Protein AF-A0A656JUR3-F1 (afdb_monomer)

Mean predicted aligned error: 3.25 Å

Radius of gyration: 13.28 Å; Cα contacts (8 Å, |Δi|>4): 70; chains: 1; bounding box: 36×20×31 Å

InterPro domains:
  IPR008928 Six-hairpin glycosidase superfamily [SSF48208] (3-79)
  IPR010819 N-acylglucosamine 2-epimerase/Cellobiose 2-epimerase [PF07221] (2-79)
  IPR012341 Six-hairpin glycosidase-like superfamily [G3DSA:1.50.10.10] (1-79)

Foldseek 3Di:
DPPPDPCPVVVVVVVVCCCVPQFQDPVQLFGQDDAPPVSHDGDPDGDPVVRVVLLVVLVVVCVVVVDCVSVVSSVSSVD

Solvent-accessible surface area (backbone atoms only — not comparable to full-atom values): 4668 Å² total; per-residue (Å²): 130,77,90,76,55,88,65,50,68,61,54,48,52,54,50,51,50,48,40,64,73,70,29,52,34,85,89,74,38,38,50,55,62,50,58,44,98,86,69,44,72,67,49,98,54,72,48,69,66,62,40,54,53,44,31,56,51,21,51,54,47,24,73,76,68,71,44,64,67,30,47,55,51,31,48,47,60,76,111

Organism: NCBI:txid1194405

Structure (mmCIF, N/CA/C/O backbone):
data_AF-A0A656JUR3-F1
#
_entry.id   AF-A0A656JUR3-F1
#
loop_
_atom_site.group_PDB
_atom_site.id
_atom_site.type_symbol
_atom_site.label_atom_id
_atom_site.label_alt_id
_atom_site.label_comp_id
_atom_site.label_asym_id
_atom_site.label_entity_id
_atom_site.label_seq_id
_atom_site.pdbx_PDB_ins_code
_atom_site.Cartn_x
_atom_site.Cartn_y
_atom_site.Cartn_z
_atom_site.occupancy
_atom_site.B_iso_or_equiv
_atom_site.auth_seq_id
_atom_site.auth_comp_id
_atom_site.auth_asym_id
_atom_site.auth_atom_id
_atom_site.pdbx_PDB_model_num
ATOM 1 N N . MET A 1 1 ? -15.904 4.545 14.081 1.00 51.31 1 MET A N 1
ATOM 2 C CA . MET A 1 1 ? -16.483 3.486 13.227 1.00 51.31 1 MET A CA 1
ATOM 3 C C . MET A 1 1 ? -16.344 3.917 11.780 1.00 51.31 1 MET A C 1
ATOM 5 O O . MET A 1 1 ? -16.844 4.983 11.441 1.00 51.31 1 MET A O 1
ATOM 9 N N . VAL A 1 2 ? -15.674 3.115 10.947 1.00 65.38 2 VAL A N 1
ATOM 10 C CA . VAL A 1 2 ? -15.786 3.210 9.479 1.00 65.38 2 VAL A CA 1
ATOM 11 C C . VAL A 1 2 ? -17.269 3.064 9.122 1.00 65.38 2 VAL A C 1
ATOM 13 O O . VAL A 1 2 ? -17.977 2.340 9.817 1.00 65.38 2 VAL A O 1
ATOM 16 N N . ALA A 1 3 ? -17.752 3.757 8.090 1.00 75.44 3 ALA A N 1
ATOM 17 C CA . ALA A 1 3 ? -19.171 3.985 7.770 1.00 75.44 3 ALA A CA 1
ATOM 18 C C . ALA A 1 3 ? -20.077 2.737 7.561 1.00 75.44 3 ALA A C 1
ATOM 20 O O . ALA A 1 3 ? -21.201 2.876 7.087 1.00 75.44 3 ALA A O 1
ATOM 21 N N . GLY A 1 4 ? -19.622 1.522 7.889 1.00 79.12 4 GLY A N 1
ATOM 22 C CA . GLY A 1 4 ? -20.450 0.314 7.980 1.00 79.12 4 GLY A CA 1
ATOM 23 C C . GLY A 1 4 ? -21.033 -0.152 6.648 1.00 79.12 4 GLY A C 1
ATOM 24 O O . GLY A 1 4 ? -22.014 -0.891 6.629 1.00 79.12 4 GLY A O 1
ATOM 25 N N . ARG A 1 5 ? -20.462 0.298 5.525 1.00 88.56 5 ARG A N 1
ATOM 26 C CA . ARG A 1 5 ? -20.969 -0.001 4.186 1.00 88.56 5 ARG A CA 1
ATOM 27 C C . ARG A 1 5 ? -20.864 -1.509 3.901 1.00 88.56 5 ARG A C 1
ATOM 29 O O . ARG A 1 5 ? -19.765 -2.060 4.009 1.00 88.56 5 ARG A O 1
ATOM 36 N N . PRO A 1 6 ? -21.954 -2.173 3.474 1.00 92.12 6 PRO A N 1
ATOM 37 C CA . PRO A 1 6 ? -21.909 -3.576 3.074 1.00 92.12 6 PRO A CA 1
ATOM 38 C C . PRO A 1 6 ? -20.816 -3.837 2.030 1.00 92.12 6 PRO A C 1
ATOM 40 O O . PRO A 1 6 ? -20.685 -3.087 1.063 1.00 92.12 6 PRO A O 1
ATOM 43 N N . GLY A 1 7 ? -20.015 -4.882 2.249 1.00 92.06 7 GLY A N 1
ATOM 44 C CA . GLY A 1 7 ? -18.905 -5.273 1.371 1.00 92.06 7 GLY A CA 1
ATOM 45 C C . GLY A 1 7 ? -17.593 -4.501 1.565 1.00 92.06 7 GLY A C 1
ATOM 46 O O . GLY A 1 7 ? -16.572 -4.942 1.050 1.00 92.06 7 GLY A O 1
ATOM 47 N N . ALA A 1 8 ? -17.569 -3.407 2.339 1.00 92.88 8 ALA A N 1
ATOM 48 C CA . ALA A 1 8 ? -16.351 -2.609 2.523 1.00 92.88 8 ALA A CA 1
ATOM 49 C C . ALA A 1 8 ? -15.213 -3.400 3.186 1.00 92.88 8 ALA A C 1
ATOM 51 O O . ALA A 1 8 ? -14.062 -3.246 2.798 1.00 92.88 8 ALA A O 1
ATOM 52 N N . GLN A 1 9 ? -15.534 -4.277 4.142 1.00 91.88 9 GLN A N 1
ATOM 53 C CA . GLN A 1 9 ? -14.527 -5.103 4.807 1.00 91.88 9 GLN A CA 1
ATOM 54 C C . GLN A 1 9 ? -13.882 -6.114 3.852 1.00 91.88 9 GLN A C 1
ATOM 56 O O . GLN A 1 9 ? -12.673 -6.302 3.908 1.00 91.88 9 GLN A O 1
ATOM 61 N N . ALA A 1 10 ? -14.673 -6.737 2.971 1.00 94.81 10 ALA A N 1
ATOM 62 C CA . ALA A 1 10 ? -14.151 -7.675 1.979 1.00 94.81 10 ALA A CA 1
ATOM 63 C C . ALA A 1 10 ? -13.229 -6.951 0.990 1.00 94.81 10 ALA A C 1
ATOM 65 O O . ALA A 1 10 ? -12.092 -7.363 0.800 1.00 94.81 10 ALA A O 1
ATOM 66 N N . LEU A 1 11 ? -13.673 -5.802 0.469 1.00 96.00 11 LEU A N 1
ATOM 67 C CA . LEU A 1 11 ? -12.860 -4.978 -0.425 1.00 96.00 11 LEU A CA 1
ATOM 68 C C . LEU A 1 11 ? -11.557 -4.504 0.237 1.00 96.00 11 LEU A C 1
ATOM 70 O O . LEU A 1 11 ? -10.515 -4.477 -0.410 1.00 96.00 11 LEU A O 1
ATOM 74 N N . LEU A 1 12 ? -11.608 -4.131 1.520 1.00 95.62 12 LEU A N 1
ATOM 75 C CA . LEU A 1 12 ? -10.424 -3.741 2.283 1.00 95.62 12 LEU A CA 1
ATOM 76 C C . LEU A 1 12 ? -9.429 -4.901 2.397 1.00 95.62 12 LEU A C 1
ATOM 78 O O . LEU A 1 12 ? -8.238 -4.707 2.173 1.00 95.62 12 LEU A O 1
ATOM 82 N N . SER A 1 13 ? -9.915 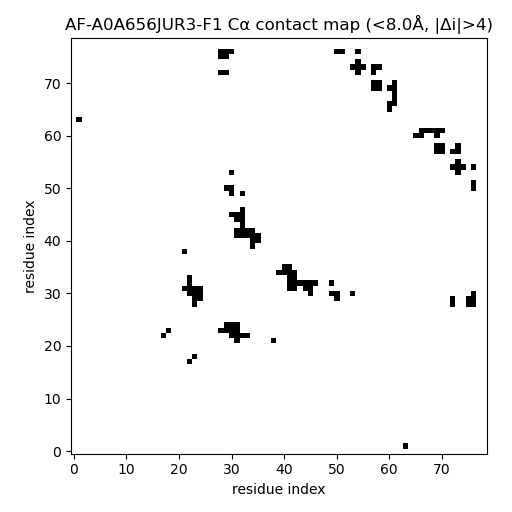-6.099 2.724 1.00 96.44 13 SER A N 1
ATOM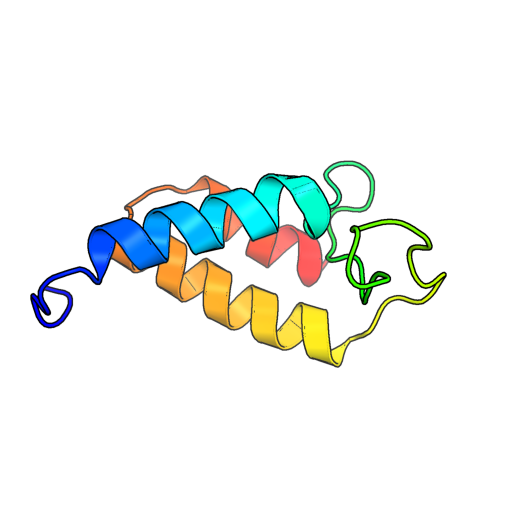 83 C CA . SER A 1 13 ? -9.085 -7.302 2.795 1.00 96.44 13 SER A CA 1
ATOM 84 C C . SER A 1 13 ? -8.443 -7.636 1.445 1.00 96.44 13 SER A C 1
ATOM 86 O O . SER A 1 13 ? -7.240 -7.893 1.407 1.00 96.44 13 SER A O 1
ATOM 88 N N . ASP A 1 14 ? -9.196 -7.544 0.347 1.00 98.12 14 ASP A N 1
ATOM 89 C CA . ASP A 1 14 ? -8.674 -7.770 -1.007 1.00 98.12 14 ASP A CA 1
ATOM 90 C C . ASP A 1 14 ? -7.588 -6.741 -1.370 1.00 98.12 14 ASP A C 1
ATOM 92 O O . ASP A 1 14 ? -6.523 -7.095 -1.881 1.00 98.12 14 ASP A O 1
ATOM 96 N N . ALA A 1 15 ? -7.815 -5.461 -1.058 1.00 97.75 15 ALA A N 1
ATOM 97 C CA . ALA A 1 15 ? -6.847 -4.395 -1.313 1.00 97.75 15 ALA A CA 1
ATOM 98 C C . ALA A 1 15 ? -5.550 -4.583 -0.507 1.00 97.75 15 ALA A C 1
ATOM 100 O O . ALA A 1 15 ? -4.457 -4.449 -1.060 1.00 97.75 15 ALA A O 1
ATOM 101 N N . ILE A 1 16 ? -5.658 -4.945 0.777 1.00 98.06 16 ILE A N 1
ATOM 102 C CA . ILE A 1 16 ? -4.504 -5.264 1.630 1.00 98.06 16 ILE A CA 1
ATOM 103 C C . ILE A 1 16 ? -3.696 -6.415 1.026 1.00 98.06 16 ILE A C 1
ATOM 105 O O . ILE A 1 16 ? -2.470 -6.322 0.947 1.00 98.06 16 ILE A O 1
ATOM 109 N N . GLN A 1 17 ? -4.367 -7.472 0.562 1.00 98.38 17 GLN A N 1
ATOM 110 C CA . GLN A 1 17 ? -3.694 -8.615 -0.047 1.00 98.38 17 GLN A CA 1
ATOM 111 C C . GLN A 1 17 ? -2.912 -8.207 -1.303 1.00 98.38 17 GLN A C 1
ATOM 113 O O . GLN A 1 17 ? -1.767 -8.629 -1.471 1.00 98.38 17 GLN A O 1
ATOM 118 N N . VAL A 1 18 ? -3.491 -7.366 -2.164 1.00 98.19 18 VAL A N 1
ATOM 119 C CA . VAL A 1 18 ? -2.816 -6.861 -3.371 1.00 98.19 18 VAL A CA 1
ATOM 120 C C . VAL A 1 18 ? -1.583 -6.031 -3.011 1.00 98.19 18 VAL A C 1
ATOM 122 O O . VAL A 1 18 ? -0.514 -6.252 -3.582 1.00 98.19 18 VAL A O 1
ATOM 125 N N . ILE A 1 19 ? -1.700 -5.124 -2.036 1.00 98.00 19 ILE A N 1
ATOM 126 C CA . ILE A 1 19 ? -0.576 -4.306 -1.560 1.00 98.00 19 ILE A CA 1
ATOM 127 C C . ILE A 1 19 ? 0.561 -5.201 -1.064 1.00 98.00 19 ILE A C 1
ATOM 129 O O . ILE A 1 19 ? 1.694 -5.046 -1.508 1.00 98.00 19 ILE A O 1
ATOM 133 N N . GLN A 1 20 ? 0.256 -6.158 -0.186 1.00 97.31 20 GLN A N 1
ATOM 134 C CA . GLN A 1 20 ? 1.258 -7.033 0.429 1.00 97.31 20 GLN A CA 1
ATOM 135 C C . GLN A 1 20 ? 1.909 -7.995 -0.570 1.00 97.31 20 GLN A C 1
ATOM 137 O O . GLN A 1 20 ? 3.083 -8.320 -0.429 1.00 97.31 20 GLN A O 1
ATOM 142 N N . THR A 1 21 ? 1.155 -8.467 -1.564 1.00 97.56 21 THR A N 1
ATOM 143 C CA . THR A 1 21 ? 1.645 -9.467 -2.524 1.00 97.56 21 THR A CA 1
ATOM 144 C C . THR A 1 21 ? 2.469 -8.829 -3.639 1.00 97.56 21 THR A C 1
ATOM 146 O O . THR A 1 21 ? 3.478 -9.393 -4.061 1.00 97.56 21 THR A O 1
ATOM 149 N N . HIS A 1 22 ? 2.035 -7.668 -4.137 1.00 97.25 22 HIS A N 1
ATOM 150 C CA . HIS A 1 22 ? 2.585 -7.096 -5.364 1.00 97.25 22 HIS A CA 1
ATOM 151 C C . HIS A 1 22 ? 3.378 -5.819 -5.125 1.00 97.25 22 HIS A C 1
ATOM 153 O O . HIS A 1 22 ? 4.481 -5.708 -5.653 1.00 97.25 22 HIS A O 1
ATOM 159 N N . PHE A 1 23 ? 2.853 -4.874 -4.345 1.00 97.56 23 PHE A N 1
ATOM 160 C CA . PHE A 1 23 ? 3.389 -3.512 -4.320 1.00 97.56 23 PHE A CA 1
ATOM 161 C C . PHE A 1 23 ? 4.400 -3.245 -3.205 1.00 97.56 23 PHE A C 1
ATOM 163 O O . PHE A 1 23 ? 5.393 -2.567 -3.456 1.00 97.56 23 PHE A O 1
ATOM 170 N N . TRP A 1 24 ? 4.185 -3.763 -1.996 1.00 97.88 24 TRP A N 1
ATOM 171 C CA . TRP A 1 24 ? 5.118 -3.560 -0.891 1.00 97.88 24 TRP A CA 1
ATOM 172 C C . TRP A 1 24 ? 6.386 -4.397 -1.091 1.00 97.88 24 TRP A C 1
ATOM 174 O O . TRP A 1 24 ? 6.317 -5.619 -1.241 1.00 97.88 24 TRP A O 1
ATOM 184 N N . SER A 1 25 ? 7.551 -3.750 -1.074 1.00 96.94 25 SER A N 1
ATOM 185 C CA . SER A 1 25 ? 8.847 -4.427 -1.096 1.00 96.94 25 SER A CA 1
ATOM 186 C C . SER A 1 25 ? 9.466 -4.410 0.299 1.00 96.94 25 SER A C 1
ATOM 188 O O . SER A 1 25 ? 10.026 -3.401 0.716 1.00 96.94 25 SER A O 1
ATOM 190 N N . GLU A 1 26 ? 9.433 -5.546 1.005 1.00 95.94 26 GLU A N 1
ATOM 191 C CA . GLU A 1 26 ? 10.090 -5.683 2.321 1.00 95.94 26 GLU A CA 1
ATOM 192 C C . GLU A 1 26 ? 11.607 -5.439 2.247 1.00 95.94 26 GLU A C 1
ATOM 194 O O . GLU A 1 26 ? 12.222 -5.007 3.215 1.00 95.94 26 GLU A O 1
ATOM 199 N N . GLN A 1 27 ? 12.225 -5.719 1.095 1.00 94.81 27 GLN A N 1
ATOM 200 C CA . GLN A 1 27 ? 13.660 -5.517 0.900 1.00 94.81 27 GLN A CA 1
ATOM 201 C C . GLN A 1 27 ? 14.029 -4.037 0.772 1.00 94.81 27 GLN A C 1
ATOM 203 O O . GLN A 1 27 ? 15.104 -3.635 1.209 1.00 94.81 27 GLN A O 1
ATOM 208 N N . GLU A 1 28 ? 13.176 -3.255 0.117 1.00 94.69 28 GLU A N 1
ATOM 209 C CA . GLU A 1 28 ? 13.456 -1.850 -0.185 1.00 94.69 28 GLU A CA 1
ATOM 210 C C . GLU A 1 28 ? 12.811 -0.898 0.820 1.00 94.69 28 GLU A C 1
ATOM 212 O O . GLU A 1 28 ? 13.169 0.273 0.842 1.00 94.69 28 GLU A O 1
ATOM 217 N N . GLY A 1 29 ? 11.862 -1.380 1.629 1.00 96.62 29 GLY A N 1
ATOM 218 C CA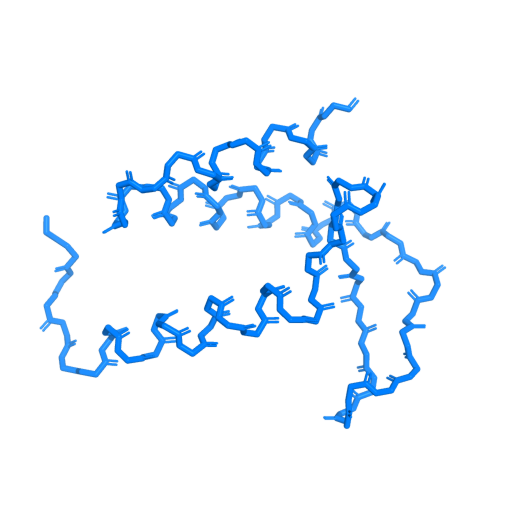 . GLY A 1 29 ? 11.122 -0.532 2.559 1.00 96.62 29 GLY A CA 1
ATOM 219 C C . GLY A 1 29 ? 10.224 0.489 1.855 1.00 96.62 29 GLY A C 1
ATOM 220 O O . GLY A 1 29 ? 9.906 1.531 2.420 1.00 96.62 29 GLY A O 1
ATOM 221 N N . ALA A 1 30 ? 9.840 0.211 0.607 1.00 96.75 30 ALA A N 1
ATOM 222 C CA . ALA A 1 30 ? 9.136 1.145 -0.261 1.00 96.75 30 ALA A CA 1
ATOM 223 C C . ALA A 1 30 ? 8.170 0.424 -1.210 1.00 96.75 30 ALA A C 1
ATOM 225 O O . ALA A 1 30 ? 8.206 -0.800 -1.387 1.00 96.75 30 ALA A O 1
ATOM 226 N N . MET A 1 31 ? 7.307 1.210 -1.852 1.00 97.62 31 MET A N 1
ATOM 227 C CA . MET A 1 31 ? 6.380 0.720 -2.865 1.00 97.62 31 MET A CA 1
ATOM 228 C C . MET A 1 31 ? 7.066 0.580 -4.222 1.00 97.62 31 MET A C 1
ATOM 230 O O . MET A 1 31 ? 7.752 1.492 -4.694 1.00 97.62 31 MET A O 1
ATOM 234 N N . ARG A 1 32 ? 6.812 -0.550 -4.878 1.00 97.19 32 ARG A N 1
ATOM 235 C CA . ARG A 1 32 ? 7.028 -0.725 -6.317 1.00 97.19 32 ARG A CA 1
ATOM 236 C C . ARG A 1 32 ? 6.001 0.113 -7.075 1.00 97.19 32 ARG A C 1
ATOM 238 O O . ARG A 1 32 ? 4.878 0.275 -6.605 1.00 97.19 32 ARG A O 1
ATOM 245 N N . GLU A 1 33 ? 6.373 0.640 -8.238 1.00 96.19 33 GLU A N 1
ATOM 246 C CA . GLU A 1 33 ? 5.527 1.621 -8.928 1.00 96.19 33 GLU A CA 1
ATOM 247 C C . GLU A 1 33 ? 4.358 0.978 -9.680 1.00 96.19 33 GLU A C 1
ATOM 249 O O . GLU A 1 33 ? 3.196 1.305 -9.438 1.00 96.19 33 GLU A O 1
ATOM 254 N N . SER A 1 34 ? 4.656 0.093 -10.632 1.00 96.56 34 SER A N 1
ATOM 255 C CA . SER A 1 34 ? 3.654 -0.425 -11.560 1.00 96.56 34 SER A CA 1
ATOM 256 C C . SER A 1 34 ? 4.050 -1.781 -12.149 1.00 96.56 34 SER A C 1
ATOM 258 O O . SER A 1 34 ? 5.211 -2.193 -12.092 1.00 96.56 34 SER A O 1
ATOM 260 N N . PHE A 1 35 ? 3.053 -2.481 -12.693 1.00 97.12 35 PHE A N 1
ATOM 261 C CA . PHE A 1 35 ? 3.171 -3.807 -13.300 1.00 97.12 35 PHE A CA 1
ATOM 262 C C . PHE A 1 35 ? 2.290 -3.897 -14.549 1.00 97.12 35 PHE A C 1
ATOM 264 O O . PHE A 1 35 ? 1.325 -3.141 -14.704 1.00 97.12 35 PHE A O 1
ATOM 271 N N . ALA A 1 36 ? 2.564 -4.881 -15.404 1.00 97.25 36 ALA A N 1
ATOM 272 C CA . ALA A 1 36 ? 1.603 -5.332 -16.402 1.00 97.25 36 ALA A CA 1
ATOM 273 C C . ALA A 1 36 ? 0.337 -5.907 -15.734 1.00 97.25 36 ALA A C 1
ATOM 275 O O . ALA A 1 36 ? 0.327 -6.256 -14.554 1.00 97.25 36 ALA A O 1
ATOM 276 N N . GLN A 1 37 ? -0.748 -6.035 -16.503 1.00 95.50 37 GLN A N 1
ATOM 277 C CA . GLN A 1 37 ? -2.054 -6.482 -15.994 1.00 95.50 37 GLN A CA 1
ATOM 278 C C . GLN A 1 37 ? -2.013 -7.868 -15.321 1.00 95.50 37 GLN A C 1
ATOM 280 O O . GLN A 1 37 ? -2.820 -8.152 -14.439 1.00 95.50 37 GLN A O 1
ATOM 285 N N . ASP A 1 38 ? -1.096 -8.735 -15.745 1.00 96.50 38 ASP A N 1
ATOM 286 C CA . ASP A 1 38 ? -0.885 -10.079 -15.201 1.00 96.50 38 ASP A CA 1
ATOM 287 C C . ASP A 1 38 ? 0.148 -10.119 -14.060 1.00 96.50 38 ASP A C 1
ATOM 289 O O . ASP A 1 38 ? 0.581 -11.202 -13.665 1.00 96.50 38 ASP A O 1
ATOM 293 N N . TRP A 1 39 ? 0.529 -8.950 -13.533 1.00 96.62 39 TRP A N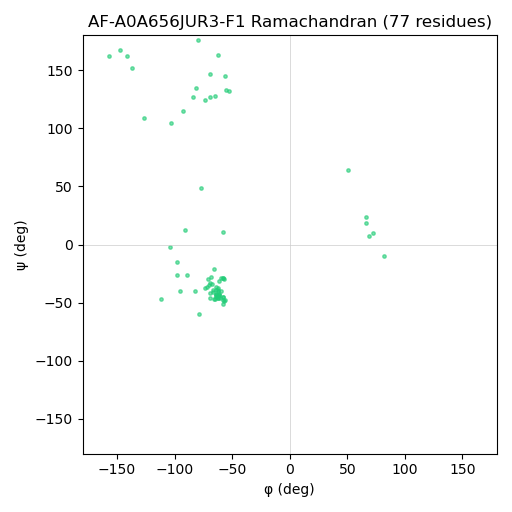 1
ATOM 294 C CA . T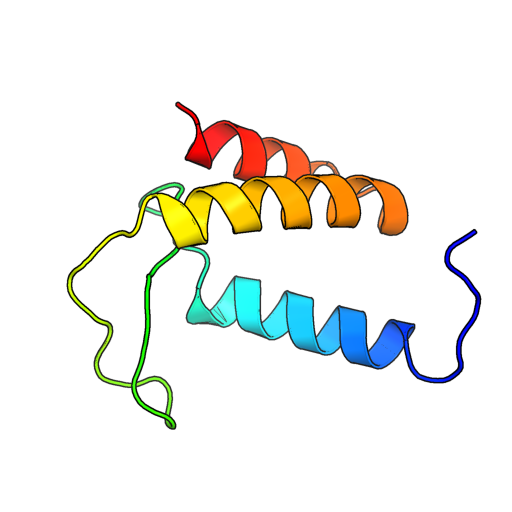RP A 1 39 ? 1.545 -8.741 -12.496 1.00 96.62 39 TRP A CA 1
ATOM 295 C C . TRP A 1 39 ? 2.989 -9.016 -12.924 1.00 96.62 39 TRP A C 1
ATOM 297 O O . TRP A 1 39 ? 3.894 -8.986 -12.088 1.00 96.62 39 TRP A O 1
ATOM 307 N N . SER A 1 40 ? 3.234 -9.271 -14.209 1.00 94.62 40 SER A N 1
ATOM 308 C CA . SER A 1 40 ? 4.590 -9.344 -14.749 1.00 94.62 40 SER A CA 1
ATOM 309 C C . SER A 1 40 ? 5.165 -7.945 -15.013 1.00 94.62 40 SER A C 1
ATOM 311 O O . SER A 1 40 ? 4.481 -6.935 -14.853 1.00 94.62 40 SER A O 1
ATOM 313 N N . HIS A 1 41 ? 6.434 -7.887 -15.430 1.00 93.19 41 HIS A N 1
ATOM 314 C CA . HIS A 1 41 ? 7.097 -6.660 -15.885 1.00 93.19 41 HIS A CA 1
ATOM 315 C C . HIS A 1 41 ? 6.949 -5.477 -14.914 1.00 93.19 41 HIS A C 1
ATOM 317 O O . HIS A 1 41 ? 6.347 -4.460 -15.253 1.00 93.19 41 HIS A O 1
ATOM 323 N N . GLU A 1 42 ? 7.516 -5.621 -13.713 1.00 94.38 42 GLU A N 1
ATOM 324 C CA . GLU A 1 42 ? 7.663 -4.498 -12.785 1.00 94.38 42 GLU A CA 1
ATOM 325 C C . GLU A 1 42 ? 8.421 -3.348 -13.459 1.00 94.38 42 GLU A C 1
ATOM 327 O O . GLU A 1 42 ? 9.472 -3.550 -14.079 1.00 94.38 42 GLU A O 1
ATOM 332 N N . GLU A 1 43 ? 7.903 -2.134 -13.316 1.00 92.69 43 GLU A N 1
ATOM 333 C CA . GLU A 1 43 ? 8.611 -0.941 -13.744 1.00 92.69 43 GLU A CA 1
ATOM 334 C C . GLU A 1 43 ? 9.833 -0.689 -12.850 1.00 92.69 43 GLU A C 1
ATOM 336 O O . GLU A 1 43 ? 9.731 -0.590 -11.626 1.00 92.69 43 GLU A O 1
ATOM 341 N N . ALA A 1 44 ? 11.006 -0.528 -13.469 1.00 90.81 44 ALA A N 1
ATOM 342 C CA . ALA A 1 44 ? 12.262 -0.219 -12.783 1.00 90.81 44 ALA A CA 1
ATOM 343 C C . ALA A 1 44 ? 12.348 1.267 -12.369 1.00 90.81 44 ALA A C 1
ATOM 345 O O . ALA A 1 44 ? 13.331 1.957 -12.645 1.00 90.81 44 ALA A O 1
ATOM 346 N N . TYR A 1 45 ? 11.289 1.764 -11.734 1.00 90.81 45 TYR A N 1
ATOM 347 C CA . TYR A 1 45 ? 11.141 3.120 -11.227 1.00 90.81 45 TYR A CA 1
ATOM 348 C C . TYR A 1 45 ? 10.513 3.084 -9.829 1.00 90.81 45 TYR A C 1
ATOM 350 O O . TYR A 1 45 ? 9.782 2.156 -9.470 1.00 90.81 45 TYR A O 1
ATOM 358 N N . ARG A 1 46 ? 10.836 4.095 -9.022 1.00 89.25 46 ARG A N 1
ATOM 359 C CA . ARG A 1 46 ? 10.254 4.322 -7.698 1.00 89.25 46 ARG A CA 1
ATOM 360 C C . ARG A 1 46 ? 9.716 5.741 -7.654 1.00 89.25 46 ARG A C 1
ATOM 362 O O . ARG A 1 46 ? 10.487 6.703 -7.663 1.00 89.25 46 ARG A O 1
ATOM 369 N N . GLY A 1 47 ? 8.394 5.868 -7.651 1.00 93.25 47 GLY A N 1
ATOM 370 C CA . GLY A 1 47 ? 7.725 7.155 -7.627 1.00 93.25 47 GLY A CA 1
ATOM 371 C C . GLY A 1 47 ? 7.597 7.700 -6.214 1.00 93.25 47 GLY A C 1
ATOM 372 O O . GLY A 1 47 ? 7.030 7.064 -5.329 1.00 93.25 47 GLY A O 1
ATOM 373 N N . ALA A 1 48 ? 8.046 8.936 -6.004 1.00 93.56 48 ALA A N 1
ATOM 374 C CA . ALA A 1 48 ? 7.769 9.649 -4.757 1.00 93.56 48 ALA A CA 1
ATOM 375 C C . ALA A 1 48 ? 6.256 9.859 -4.547 1.00 93.56 48 ALA A C 1
ATOM 377 O O . ALA A 1 48 ? 5.776 9.865 -3.419 1.00 93.56 48 ALA A O 1
ATOM 378 N N . ASN A 1 49 ? 5.491 10.001 -5.635 1.00 96.25 49 ASN A N 1
ATOM 379 C CA . ASN A 1 49 ? 4.052 10.243 -5.570 1.00 96.25 49 ASN A CA 1
ATOM 380 C C . ASN A 1 49 ? 3.267 9.022 -5.060 1.00 96.25 49 ASN A C 1
ATOM 382 O O . ASN A 1 49 ? 2.408 9.161 -4.191 1.00 96.25 49 ASN A O 1
ATOM 386 N N . SER A 1 50 ? 3.570 7.827 -5.579 1.00 96.06 50 SER A N 1
ATOM 387 C CA . SER A 1 50 ? 2.942 6.574 -5.142 1.00 96.06 50 SER A CA 1
ATOM 388 C C . SER A 1 50 ? 3.288 6.270 -3.684 1.00 96.06 50 SER A C 1
ATOM 390 O O . SER A 1 50 ? 2.406 5.935 -2.893 1.00 96.06 50 SER A O 1
ATOM 392 N N . ASN A 1 51 ? 4.548 6.481 -3.303 1.00 97.50 51 ASN A N 1
ATOM 393 C CA . ASN A 1 51 ? 5.023 6.319 -1.935 1.00 97.50 51 ASN A CA 1
ATOM 394 C C . ASN A 1 51 ? 4.351 7.311 -0.968 1.00 97.50 51 ASN A C 1
ATOM 396 O O . ASN A 1 51 ? 3.817 6.879 0.048 1.00 97.50 51 ASN A O 1
ATOM 400 N N . MET A 1 52 ? 4.239 8.597 -1.322 1.00 98.00 52 MET A N 1
ATOM 401 C CA . MET A 1 52 ? 3.517 9.600 -0.522 1.00 98.00 52 MET A CA 1
ATOM 402 C C . MET A 1 52 ? 2.051 9.207 -0.270 1.00 98.00 52 MET A C 1
ATOM 404 O O . MET A 1 52 ? 1.585 9.244 0.869 1.00 98.00 52 MET A O 1
ATOM 408 N N . HIS A 1 53 ? 1.314 8.805 -1.311 1.00 98.25 53 HIS A N 1
ATOM 409 C CA . HIS A 1 53 ? -0.071 8.348 -1.143 1.00 98.25 53 HIS A CA 1
ATOM 410 C C . HIS A 1 53 ? -0.170 7.020 -0.382 1.00 98.25 53 HIS A C 1
ATOM 412 O O . HIS A 1 53 ? -1.162 6.769 0.300 1.00 98.25 53 HIS A O 1
ATOM 418 N N . SER A 1 54 ? 0.857 6.175 -0.455 1.00 97.94 54 SER A N 1
ATOM 419 C CA . SER A 1 54 ? 0.904 4.932 0.318 1.00 97.94 54 SER A CA 1
ATOM 420 C C . SER A 1 54 ? 1.135 5.202 1.801 1.00 97.94 54 SER A C 1
ATOM 422 O O . SER A 1 54 ? 0.485 4.565 2.622 1.00 97.94 54 SER A O 1
ATOM 424 N N . THR A 1 55 ? 1.949 6.199 2.162 1.00 98.19 55 THR A N 1
ATOM 425 C CA . THR A 1 55 ? 2.048 6.689 3.545 1.00 98.19 55 THR A CA 1
ATOM 426 C C . THR A 1 55 ? 0.676 7.127 4.068 1.00 98.19 55 THR A C 1
ATOM 428 O O . THR A 1 55 ? 0.268 6.688 5.141 1.00 98.19 55 THR A O 1
ATOM 431 N N . GLU A 1 56 ? -0.078 7.924 3.301 1.00 98.19 56 GLU A N 1
ATOM 432 C CA . GLU A 1 56 ? -1.451 8.324 3.661 1.00 98.19 56 GLU A CA 1
ATOM 433 C C . GLU A 1 56 ? -2.368 7.103 3.864 1.00 98.19 56 GLU A C 1
ATOM 435 O O . GLU A 1 56 ? -3.059 6.994 4.881 1.00 98.19 56 GLU A O 1
ATOM 440 N N . ALA A 1 57 ? -2.337 6.14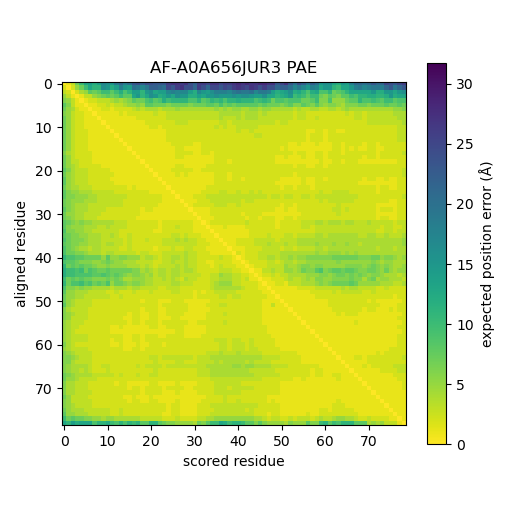6 2.932 1.00 97.94 57 ALA A N 1
ATOM 441 C CA . ALA A 1 57 ? -3.138 4.929 3.018 1.00 97.94 57 ALA A CA 1
ATOM 442 C C . ALA A 1 57 ? -2.759 4.054 4.224 1.00 97.94 57 ALA A C 1
ATOM 444 O O . ALA A 1 57 ? -3.639 3.493 4.874 1.00 97.94 57 ALA A O 1
ATOM 445 N N . PHE A 1 58 ? -1.471 3.938 4.549 1.00 98.31 58 PHE A N 1
ATOM 446 C CA . PHE A 1 58 ? -0.986 3.105 5.649 1.00 98.31 58 PHE A CA 1
ATOM 447 C C . PHE A 1 58 ? -1.355 3.683 7.017 1.00 98.31 58 PHE A C 1
ATOM 449 O O . PHE A 1 58 ? -1.736 2.926 7.910 1.00 98.31 58 PHE A O 1
ATOM 456 N N . LEU A 1 59 ? -1.366 5.010 7.165 1.00 98.12 59 LEU A N 1
ATOM 457 C CA . LEU A 1 59 ? -1.921 5.657 8.358 1.00 98.12 59 LEU A CA 1
ATOM 458 C C . LEU A 1 59 ? -3.413 5.322 8.526 1.00 98.12 59 LEU A C 1
ATOM 460 O O . LEU A 1 59 ? -3.837 4.894 9.598 1.00 98.12 59 LEU A O 1
ATOM 464 N N . ALA A 1 60 ? -4.199 5.418 7.448 1.00 96.88 60 ALA A N 1
ATOM 465 C CA . ALA A 1 60 ? -5.615 5.051 7.487 1.00 96.88 60 ALA A CA 1
ATOM 466 C C . ALA A 1 60 ? -5.828 3.553 7.783 1.00 96.88 60 ALA A C 1
ATOM 468 O O . ALA A 1 60 ? -6.764 3.191 8.497 1.00 96.88 60 ALA A O 1
ATOM 469 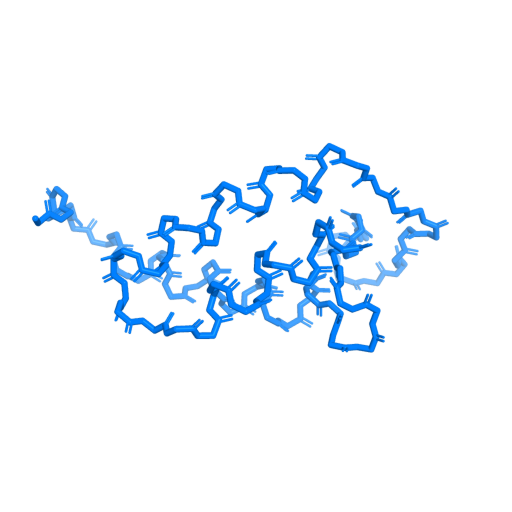N N . LEU A 1 61 ? -4.964 2.673 7.264 1.00 97.06 61 LEU A N 1
ATO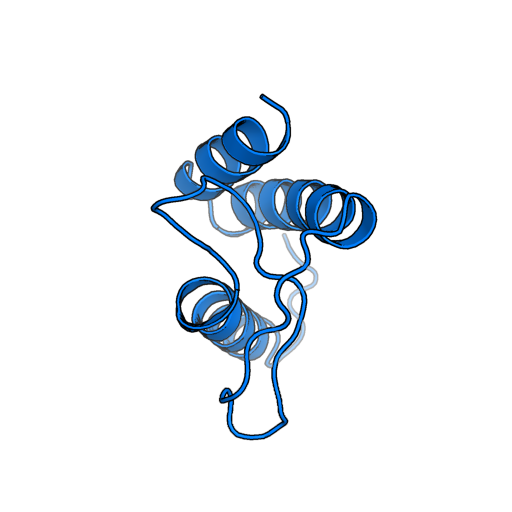M 470 C CA . LEU A 1 61 ? -5.002 1.240 7.557 1.00 97.06 61 LEU A CA 1
ATOM 471 C C . LEU A 1 61 ? -4.726 0.956 9.032 1.00 97.06 61 LEU A C 1
ATOM 473 O O . LEU A 1 61 ? -5.459 0.164 9.627 1.00 97.06 61 LEU A O 1
ATOM 477 N N . ALA A 1 62 ? -3.736 1.614 9.636 1.00 97.38 62 ALA A N 1
ATOM 478 C CA . ALA A 1 62 ? -3.457 1.486 11.063 1.00 97.38 62 ALA A CA 1
ATOM 479 C C . ALA A 1 62 ? -4.684 1.870 11.909 1.00 97.38 62 ALA A C 1
ATOM 481 O O . ALA A 1 62 ? -5.081 1.110 12.792 1.00 97.38 62 ALA A O 1
ATOM 482 N N . ASP A 1 63 ? -5.351 2.979 11.577 1.00 95.75 63 ASP A N 1
ATOM 483 C CA . ASP A 1 63 ? -6.536 3.456 12.302 1.00 95.75 63 ASP A CA 1
ATOM 484 C C . ASP A 1 63 ? -7.719 2.476 12.250 1.00 95.75 63 ASP A C 1
ATOM 486 O O . ASP A 1 63 ? -8.441 2.304 13.236 1.00 95.75 63 ASP A O 1
ATOM 490 N N . VAL A 1 64 ? -7.960 1.841 11.096 1.00 94.44 64 VAL A N 1
ATOM 491 C CA . VAL A 1 64 ? -9.133 0.965 10.908 1.00 94.44 64 VAL A CA 1
ATOM 492 C C . VAL A 1 64 ? -8.879 -0.490 11.292 1.00 94.44 64 VAL A C 1
ATOM 494 O O . VAL A 1 64 ? -9.830 -1.192 11.638 1.00 94.44 64 VAL A O 1
ATOM 497 N N . THR A 1 65 ? -7.628 -0.953 11.221 1.00 94.44 65 THR A N 1
ATOM 498 C CA . THR A 1 65 ? -7.248 -2.340 11.548 1.00 94.44 65 THR A CA 1
ATOM 499 C C . THR A 1 65 ? -6.695 -2.490 12.963 1.00 94.44 65 THR A C 1
ATOM 501 O O . THR A 1 65 ? -6.801 -3.571 13.537 1.00 94.44 65 THR A O 1
ATOM 504 N N . GLY A 1 66 ? -6.123 -1.426 13.537 1.00 95.88 66 GLY A N 1
ATOM 505 C CA . GLY A 1 66 ? -5.379 -1.476 14.797 1.00 95.88 66 GLY A CA 1
ATOM 506 C C . GLY A 1 66 ? -4.010 -2.157 14.686 1.00 95.88 66 GLY A C 1
ATOM 507 O O . GLY A 1 66 ? -3.394 -2.445 15.710 1.00 95.88 66 GLY A O 1
ATOM 508 N N . ASP A 1 67 ? -3.542 -2.447 13.471 1.00 9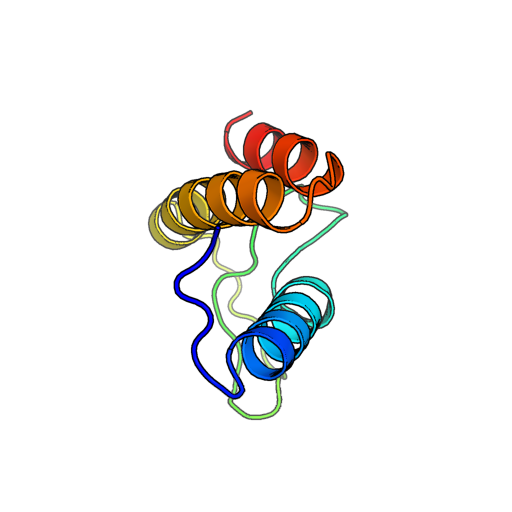7.25 67 ASP A N 1
ATOM 509 C CA . ASP A 1 67 ? -2.291 -3.157 13.221 1.00 97.25 67 ASP A CA 1
ATOM 510 C C . ASP A 1 67 ? -1.124 -2.174 13.041 1.00 97.25 67 ASP A C 1
ATOM 512 O O . ASP A 1 67 ? -1.080 -1.396 12.083 1.00 97.25 67 ASP A O 1
ATOM 516 N N . ALA A 1 68 ? -0.172 -2.217 13.976 1.00 97.44 68 ALA A N 1
ATOM 517 C CA . ALA A 1 68 ? 0.971 -1.310 14.018 1.00 97.44 68 ALA A CA 1
ATOM 518 C C . ALA A 1 68 ? 1.934 -1.487 12.835 1.00 97.44 68 ALA A C 1
ATOM 520 O O . ALA A 1 68 ? 2.634 -0.533 12.498 1.00 97.44 68 ALA A O 1
ATOM 521 N N . GLN A 1 69 ? 1.921 -2.639 12.147 1.00 97.69 69 GLN A N 1
ATOM 522 C CA . GLN A 1 69 ? 2.821 -2.875 11.012 1.00 97.69 69 GLN A CA 1
ATOM 523 C C . GLN A 1 69 ? 2.647 -1.829 9.899 1.00 97.69 69 GLN A C 1
ATOM 525 O O . GLN A 1 69 ? 3.584 -1.523 9.167 1.00 97.69 69 GLN A O 1
ATOM 530 N N . TRP A 1 70 ? 1.445 -1.260 9.754 1.00 98.31 70 TRP A N 1
ATOM 531 C CA . TRP A 1 70 ? 1.194 -0.222 8.756 1.00 98.31 70 TRP A CA 1
ATOM 532 C C . TRP A 1 70 ? 1.906 1.087 9.097 1.00 98.31 70 TRP A C 1
ATOM 534 O O . TRP A 1 70 ? 2.375 1.771 8.191 1.00 98.31 70 TRP A O 1
ATOM 544 N N . LEU A 1 71 ? 2.055 1.409 10.384 1.00 98.31 71 LEU A N 1
ATOM 545 C CA . LEU A 1 71 ? 2.829 2.571 10.821 1.00 98.31 71 LEU A CA 1
ATOM 546 C C . LEU A 1 71 ? 4.322 2.364 10.564 1.00 98.31 71 LEU A C 1
ATOM 548 O O . LEU A 1 71 ? 4.976 3.276 10.065 1.00 98.31 71 LEU A O 1
ATOM 552 N N . ASP A 1 72 ? 4.837 1.162 10.826 1.00 98.19 72 ASP A N 1
ATOM 553 C CA . ASP A 1 72 ? 6.240 0.825 10.562 1.00 98.19 72 ASP A CA 1
ATOM 554 C C . ASP A 1 72 ? 6.567 0.955 9.066 1.00 98.19 72 ASP A C 1
ATOM 556 O O . ASP A 1 72 ? 7.573 1.552 8.683 1.00 98.19 72 ASP A O 1
ATOM 560 N N . ARG A 1 73 ? 5.669 0.479 8.195 1.00 98.19 73 ARG A N 1
ATOM 561 C CA . ARG A 1 73 ? 5.809 0.639 6.740 1.00 98.19 73 ARG A CA 1
ATOM 562 C C . ARG A 1 73 ? 5.697 2.096 6.294 1.00 98.19 73 ARG A C 1
ATOM 564 O O . ARG A 1 73 ? 6.436 2.520 5.414 1.00 98.19 73 ARG A O 1
ATOM 571 N N . ALA A 1 74 ? 4.789 2.870 6.892 1.00 98.06 74 ALA A N 1
ATOM 572 C CA . ALA A 1 74 ? 4.648 4.295 6.597 1.00 98.06 74 ALA A CA 1
ATOM 573 C C . ALA A 1 74 ? 5.918 5.076 6.965 1.00 98.06 74 ALA A C 1
ATOM 575 O O . ALA A 1 74 ? 6.314 5.967 6.216 1.00 98.06 74 ALA A O 1
ATOM 576 N N . LEU A 1 75 ? 6.554 4.717 8.086 1.00 97.75 75 LEU A N 1
ATOM 577 C CA . LEU A 1 75 ? 7.834 5.274 8.513 1.00 97.75 75 LEU A CA 1
ATOM 578 C C . LEU A 1 75 ? 8.956 4.889 7.544 1.00 97.75 75 LEU A C 1
ATOM 580 O O . LEU A 1 75 ? 9.673 5.765 7.080 1.00 97.75 75 LEU A O 1
ATOM 584 N N . SER A 1 76 ? 9.043 3.612 7.167 1.00 97.31 76 SER A N 1
ATOM 585 C CA . SER A 1 76 ? 10.061 3.119 6.231 1.00 97.31 76 SER A CA 1
ATOM 586 C C . SER A 1 76 ? 10.051 3.837 4.875 1.00 97.31 76 SER A C 1
ATOM 588 O O . SER A 1 76 ? 11.093 3.943 4.243 1.00 97.31 76 SER A O 1
ATOM 590 N N . ILE A 1 77 ? 8.897 4.336 4.421 1.00 96.12 77 ILE A N 1
ATOM 591 C CA . ILE A 1 77 ? 8.785 5.088 3.160 1.00 96.12 77 ILE A CA 1
ATOM 592 C C . ILE A 1 77 ? 9.436 6.482 3.247 1.00 96.12 77 ILE A C 1
ATOM 594 O O . ILE A 1 77 ? 9.852 7.031 2.225 1.00 96.12 77 ILE A O 1
ATOM 598 N N . VAL A 1 78 ? 9.454 7.095 4.434 1.00 92.31 78 VAL A N 1
ATOM 599 C CA . VAL A 1 78 ? 9.857 8.501 4.624 1.00 92.31 78 VAL A CA 1
ATOM 600 C C . VAL A 1 78 ? 11.260 8.670 5.215 1.00 92.31 78 VAL A C 1
ATOM 602 O O . VAL A 1 78 ? 11.694 9.810 5.395 1.00 92.31 78 VAL A O 1
ATOM 605 N N . GLU A 1 79 ? 11.942 7.566 5.523 1.00 89.12 79 GLU A N 1
ATOM 606 C CA . GLU A 1 79 ? 13.354 7.519 5.937 1.00 89.12 79 GLU A CA 1
ATOM 607 C C . GLU A 1 79 ? 14.308 7.516 4.731 1.00 89.12 79 GLU A C 1
ATOM 609 O O . GLU A 1 79 ? 15.335 8.234 4.811 1.00 89.12 79 GLU A O 1
#

Nearest PDB structures (foldseek):
  2zbl-assembly1_C  TM=9.850E-01  e=1.098E-05  Salmonella enterica subsp. enterica serovar Typhimurium
  2afa-assembly1_E  TM=9.804E-01  e=1.641E-05  Salmonella enterica subsp. enterica serovar Typhimurium
  7ag4-assembly1_E-2  TM=9.852E-01  e=1.876E-05  Salmonella enterica subsp. enterica serovar Typhimurium str. LT2
  7ag4-assembly1_F  TM=9.840E-01  e=2.144E-05  Salmonella enterica subsp. enterica serovar Typhimurium str. LT2
  5x32-assembly1_A  TM=8.518E-01  e=7.439E-04  Marinomonas mediterranea MMB-1

pLDDT: mean 94.55, std 7.05, range [51.31, 98.38]

Sequence (79 aa):
MVAGRPGAQALLSDAIQVIQTHFWSEQEGAMRESFAQDWSHEEAYRGANSNMHSTEAFLALADVTGDAQWLDRALSIVE

Secondary structure (DSSP, 8-state):
-----TTHHHHHHHHHHHIIIIIEETTTTEE-----TTS-S--S---HHHHHHHHHHHHHHHHHH--THHHHHHHHHH-